Protein AF-A0A0L1KG08-F1 (afdb_monomer)

Sequence (158 aa):
MRKAIKKELEAERLFGEDLFEVWINEDAPPADTSQDSLDVCLESVDKADIVLVLANGNAGWAPDTADIGICHAELLRAHSSAPGKVRLISLGKVKGDPSDLAQISRDRRFDEFLSTQNFFRGGSVRNVKQAKERVREALVDAVKSLAHLGVREARKGK

Organism: NCBI:txid1306953

Solvent-accessible surface area (backbone atoms only — not comparable to full-atom values): 9234 Å² total; per-residue (Å²): 109,67,70,59,51,39,56,56,51,47,65,39,63,57,97,84,39,78,69,43,87,70,88,56,79,91,72,57,72,91,55,96,42,75,64,54,47,50,51,52,52,46,51,50,45,69,72,46,81,62,45,80,42,84,42,32,48,69,13,55,69,56,60,97,90,49,83,52,11,50,54,38,52,42,50,50,53,36,42,75,75,43,52,84,34,51,31,40,38,47,55,48,78,62,84,74,86,69,90,45,68,67,58,54,54,19,19,50,54,31,41,53,54,62,68,76,50,92,58,56,46,76,68,89,33,88,48,72,70,47,45,52,51,46,50,52,53,43,48,54,49,43,54,55,51,52,54,53,49,50,53,57,54,54,74,68,67,124

pLDDT: mean 87.9, std 9.82, range [53.44, 97.19]

Mean predicted aligned error: 5.34 Å

Structure (mmCIF, N/CA/C/O backbone):
data_AF-A0A0L1KG08-F1
#
_entry.id   AF-A0A0L1KG08-F1
#
loop_
_atom_site.group_PDB
_atom_site.id
_atom_site.type_symbol
_atom_site.label_atom_id
_atom_site.label_alt_id
_atom_site.label_comp_id
_atom_site.label_asym_id
_atom_site.label_entity_id
_atom_site.label_seq_id
_atom_site.pdbx_PDB_ins_code
_atom_site.Cartn_x
_atom_site.Cartn_y
_atom_site.Cartn_z
_atom_site.occupancy
_atom_site.B_iso_or_equiv
_atom_site.auth_seq_id
_atom_site.auth_comp_id
_atom_site.auth_asym_id
_atom_site.auth_atom_id
_atom_site.pdbx_PDB_model_num
ATOM 1 N N . MET A 1 1 ? 11.092 9.431 -0.075 1.00 87.69 1 MET A N 1
ATOM 2 C CA . MET A 1 1 ? 9.679 9.724 0.274 1.00 87.69 1 MET A CA 1
ATOM 3 C C . MET A 1 1 ? 9.101 8.688 1.236 1.00 87.69 1 MET A C 1
ATOM 5 O O . MET A 1 1 ? 8.691 9.101 2.312 1.00 87.69 1 MET A O 1
ATOM 9 N N . ARG A 1 2 ? 9.118 7.384 0.907 1.00 91.50 2 ARG A N 1
ATOM 10 C CA . ARG A 1 2 ? 8.590 6.298 1.764 1.00 91.50 2 ARG A CA 1
ATOM 11 C C . ARG A 1 2 ? 9.094 6.340 3.212 1.00 91.50 2 ARG A C 1
ATOM 13 O O . ARG A 1 2 ? 8.275 6.426 4.110 1.00 91.50 2 ARG A O 1
ATOM 20 N N . LYS A 1 3 ? 10.410 6.462 3.434 1.00 94.19 3 LYS A N 1
ATOM 21 C CA . LYS A 1 3 ? 11.002 6.625 4.784 1.00 94.19 3 LYS A CA 1
ATOM 22 C C . LYS A 1 3 ? 10.421 7.792 5.597 1.00 94.19 3 LYS A C 1
ATOM 24 O O . LYS A 1 3 ? 10.234 7.677 6.799 1.00 94.19 3 LYS A O 1
ATOM 29 N N . ALA A 1 4 ? 10.119 8.916 4.942 1.00 93.62 4 ALA A N 1
ATOM 30 C CA . ALA A 1 4 ? 9.524 10.070 5.617 1.00 93.62 4 ALA A CA 1
ATOM 31 C C . ALA A 1 4 ? 8.052 9.824 5.975 1.00 93.62 4 ALA A C 1
ATOM 33 O O . ALA A 1 4 ? 7.620 10.236 7.040 1.00 93.62 4 ALA A O 1
ATOM 34 N N . ILE A 1 5 ? 7.305 9.147 5.097 1.00 94.62 5 ILE A N 1
ATOM 35 C CA . ILE A 1 5 ? 5.930 8.719 5.375 1.00 94.62 5 ILE A CA 1
ATOM 36 C C . ILE A 1 5 ? 5.921 7.730 6.542 1.00 94.62 5 ILE A C 1
ATOM 38 O O . ILE A 1 5 ? 5.209 7.972 7.504 1.00 94.62 5 ILE A O 1
ATOM 42 N N . LYS A 1 6 ? 6.753 6.682 6.490 1.00 95.88 6 LYS A N 1
ATOM 43 C CA . LYS A 1 6 ? 6.924 5.699 7.569 1.00 95.88 6 LYS A CA 1
ATOM 44 C C . LYS A 1 6 ? 7.129 6.390 8.918 1.00 95.88 6 LYS A C 1
ATOM 46 O O . LYS A 1 6 ? 6.304 6.227 9.804 1.00 95.88 6 LYS A O 1
ATOM 51 N N . LYS A 1 7 ? 8.141 7.259 9.016 1.00 95.75 7 LYS A N 1
ATOM 52 C CA . LYS A 1 7 ? 8.438 8.005 10.247 1.00 95.75 7 LYS A CA 1
ATOM 53 C C . LYS A 1 7 ? 7.254 8.838 10.750 1.00 95.75 7 LYS A C 1
ATOM 55 O O . LYS A 1 7 ? 7.068 8.955 11.953 1.00 95.75 7 LYS A O 1
ATOM 60 N N . GLU A 1 8 ? 6.502 9.470 9.850 1.00 95.25 8 GLU A N 1
ATOM 61 C CA . GLU A 1 8 ? 5.323 10.260 10.229 1.00 95.25 8 GLU A CA 1
ATOM 62 C C . GLU A 1 8 ? 4.199 9.371 10.771 1.00 95.25 8 GLU A C 1
ATOM 64 O O . GLU A 1 8 ? 3.601 9.722 11.778 1.00 95.25 8 GLU A O 1
ATOM 69 N N . LEU A 1 9 ? 3.938 8.226 10.139 1.00 96.06 9 LEU A N 1
ATOM 70 C CA . LEU A 1 9 ? 2.890 7.298 10.566 1.00 96.06 9 LEU A CA 1
ATOM 71 C C . LEU A 1 9 ? 3.241 6.591 11.882 1.00 96.06 9 LEU A C 1
ATOM 73 O O . LEU A 1 9 ? 2.400 6.508 12.768 1.00 96.06 9 LEU A O 1
ATOM 77 N N . GLU A 1 10 ? 4.487 6.147 12.045 1.00 96.88 10 GLU A N 1
ATOM 78 C CA . GLU A 1 10 ? 4.973 5.512 13.281 1.00 96.88 10 GLU A CA 1
ATOM 79 C C . GLU A 1 10 ? 5.064 6.491 14.460 1.00 96.88 10 GLU A C 1
ATOM 81 O O . GLU A 1 10 ? 5.203 6.062 15.602 1.00 96.88 10 GLU A O 1
ATOM 86 N N . ALA A 1 11 ? 4.994 7.804 14.216 1.00 96.88 11 ALA A N 1
ATOM 87 C CA . ALA A 1 11 ? 4.936 8.818 15.268 1.00 96.88 11 ALA A CA 1
ATOM 88 C C . ALA A 1 11 ? 3.511 9.065 15.790 1.00 96.88 11 ALA A C 1
ATOM 90 O O . ALA A 1 11 ? 3.352 9.725 16.818 1.00 96.88 11 ALA A O 1
ATOM 91 N N . GLU A 1 12 ? 2.479 8.559 15.109 1.00 96.19 12 GLU A N 1
ATOM 92 C CA . GLU A 1 12 ? 1.096 8.714 15.555 1.00 96.19 12 GLU A CA 1
ATOM 93 C C . GLU A 1 12 ? 0.850 7.910 16.839 1.00 96.19 12 GLU A C 1
ATOM 95 O O . GLU A 1 12 ? 1.335 6.785 17.014 1.00 96.19 12 GLU A O 1
ATOM 100 N N . ARG A 1 13 ? 0.100 8.512 17.764 1.00 95.69 13 ARG A N 1
ATOM 101 C CA . ARG A 1 13 ? -0.213 7.937 19.076 1.00 95.69 13 ARG A CA 1
ATOM 102 C C . ARG A 1 13 ? -1.695 8.065 19.375 1.00 95.69 13 ARG A C 1
ATOM 104 O O . ARG A 1 13 ? -2.292 9.110 19.117 1.00 95.69 13 ARG A O 1
ATOM 111 N N . LEU A 1 14 ? -2.270 7.042 19.998 1.00 93.44 14 LEU A N 1
ATOM 112 C CA . LEU A 1 14 ? -3.625 7.084 20.541 1.00 93.44 14 LEU A CA 1
ATOM 113 C C . LEU A 1 14 ? -3.562 6.850 22.051 1.00 93.44 14 LEU A C 1
ATOM 115 O O . LEU A 1 14 ? -3.197 5.775 22.502 1.00 93.44 14 LEU A O 1
ATOM 119 N N . PHE A 1 15 ? -3.890 7.880 22.836 1.00 96.00 15 PHE A N 1
ATOM 120 C CA . PHE A 1 15 ? -3.811 7.849 24.307 1.00 96.00 15 PHE A CA 1
ATOM 121 C C . PHE A 1 15 ? -2.432 7.454 24.874 1.00 96.00 15 PHE A C 1
ATOM 123 O O . PHE A 1 15 ? -2.348 6.909 25.967 1.00 96.00 15 PHE A O 1
ATOM 130 N N . GLY A 1 16 ? -1.354 7.777 24.152 1.00 94.62 16 GLY A N 1
ATOM 131 C CA . GLY A 1 16 ? 0.021 7.451 24.545 1.00 94.62 16 GLY A CA 1
ATOM 132 C C . GLY A 1 16 ? 0.556 6.148 23.950 1.00 94.62 16 GLY A C 1
ATOM 133 O O . GLY A 1 16 ? 1.761 5.936 24.009 1.00 94.62 16 GLY A O 1
ATOM 134 N N . GLU A 1 17 ? -0.298 5.345 23.313 1.00 95.62 17 GLU A N 1
ATOM 135 C CA . GLU A 1 17 ? 0.087 4.084 22.676 1.00 95.62 17 GLU A CA 1
ATOM 136 C C . GLU A 1 17 ? 0.432 4.274 21.196 1.00 95.62 17 GLU A C 1
ATOM 138 O O . GLU A 1 17 ? -0.201 5.070 20.491 1.00 95.62 17 GLU A O 1
ATOM 143 N N . ASP A 1 18 ? 1.427 3.527 20.725 1.00 96.06 18 ASP A N 1
ATOM 144 C CA . ASP A 1 18 ? 1.843 3.453 19.325 1.00 96.06 18 ASP A CA 1
ATOM 145 C C . ASP A 1 18 ? 0.702 2.876 18.480 1.00 96.06 18 ASP A C 1
ATOM 147 O O . ASP A 1 18 ? 0.227 1.769 18.728 1.00 96.06 18 ASP A O 1
ATOM 151 N N . LEU A 1 19 ? 0.234 3.634 17.482 1.00 95.31 19 LEU A N 1
ATOM 152 C CA . LEU A 1 19 ? -0.921 3.208 16.686 1.00 95.31 19 LEU A CA 1
ATOM 153 C C . LEU A 1 19 ? -0.531 2.326 15.492 1.00 95.31 19 LEU A C 1
ATOM 155 O O . LEU A 1 19 ? -1.328 1.498 15.056 1.00 95.31 19 LEU A O 1
ATOM 159 N N . PHE A 1 20 ? 0.671 2.522 14.946 1.00 96.88 20 PHE A N 1
ATOM 160 C CA . PHE A 1 20 ? 1.121 1.851 13.731 1.00 96.88 20 PHE A CA 1
ATOM 161 C C . PHE A 1 20 ? 2.577 1.407 13.839 1.00 96.88 20 PHE A C 1
ATOM 163 O O . PHE A 1 20 ? 3.450 2.197 14.194 1.00 96.88 20 PHE A O 1
ATOM 170 N N . GLU A 1 21 ? 2.829 0.176 13.409 1.00 96.38 21 GLU A N 1
ATOM 171 C CA . GLU A 1 21 ? 4.132 -0.299 12.951 1.00 96.38 21 GLU A CA 1
ATOM 172 C C . GLU A 1 21 ? 4.109 -0.289 11.418 1.00 96.38 21 GLU A C 1
ATOM 174 O O . GLU A 1 21 ? 3.161 -0.794 10.810 1.00 96.38 21 GLU A O 1
ATOM 179 N N . VAL A 1 22 ? 5.102 0.322 10.765 1.00 96.62 22 VAL A N 1
ATOM 180 C CA . VAL A 1 22 ? 5.068 0.494 9.306 1.00 96.62 22 VAL A CA 1
ATOM 181 C C . VAL A 1 22 ? 6.260 -0.180 8.664 1.00 96.62 22 VAL A C 1
ATOM 183 O O . VAL A 1 22 ? 7.394 0.248 8.833 1.00 96.62 22 VAL A O 1
ATOM 186 N N . TRP A 1 23 ? 6.013 -1.179 7.828 1.00 95.81 23 TRP A N 1
ATOM 187 C CA . TRP A 1 23 ? 7.064 -1.830 7.054 1.00 95.81 23 TRP A CA 1
ATOM 188 C C . TRP A 1 23 ? 7.225 -1.211 5.657 1.00 95.81 23 TRP A C 1
ATOM 190 O O . TRP A 1 23 ? 6.243 -0.854 4.999 1.00 95.81 23 TRP A O 1
ATOM 200 N N . ILE A 1 24 ? 8.471 -1.092 5.191 1.00 93.81 24 ILE A N 1
ATOM 201 C CA . ILE A 1 24 ? 8.819 -0.780 3.798 1.00 93.81 24 ILE A CA 1
ATOM 202 C C . ILE A 1 24 ? 9.959 -1.695 3.347 1.00 93.81 24 ILE A C 1
ATOM 204 O O . ILE A 1 24 ? 10.829 -2.037 4.144 1.00 93.81 24 ILE A O 1
ATOM 208 N N . ASN A 1 25 ? 10.010 -2.018 2.054 1.00 87.62 25 ASN A N 1
ATOM 209 C CA . ASN A 1 25 ? 11.057 -2.892 1.517 1.00 87.62 25 ASN A CA 1
ATOM 210 C C . ASN A 1 25 ? 12.483 -2.354 1.749 1.00 87.62 25 ASN A C 1
ATOM 212 O O . ASN A 1 25 ? 13.422 -3.124 1.886 1.00 87.62 25 ASN A O 1
ATOM 216 N N . GLU A 1 26 ? 12.676 -1.033 1.840 1.00 86.19 26 GLU A N 1
ATOM 217 C CA . GLU A 1 26 ? 13.998 -0.456 2.134 1.00 86.19 26 GLU A CA 1
ATOM 218 C C . GLU A 1 26 ? 14.536 -0.739 3.545 1.00 86.19 26 GLU A C 1
ATOM 220 O O . GLU A 1 26 ? 15.686 -0.380 3.813 1.00 86.19 26 GLU A O 1
ATOM 225 N N . ASP A 1 27 ? 13.721 -1.311 4.434 1.00 81.50 27 ASP A N 1
ATOM 226 C CA . ASP A 1 27 ? 14.135 -1.738 5.772 1.00 81.50 27 ASP A CA 1
ATOM 227 C C . ASP A 1 27 ? 14.503 -3.232 5.817 1.00 81.50 27 ASP A C 1
ATOM 229 O O . ASP A 1 27 ? 15.017 -3.700 6.834 1.00 81.50 27 ASP A O 1
ATOM 233 N N . ALA A 1 28 ? 14.249 -3.986 4.740 1.00 79.56 28 ALA A N 1
ATOM 234 C CA . ALA A 1 28 ? 14.614 -5.392 4.674 1.00 79.56 28 ALA A CA 1
ATOM 235 C C . ALA A 1 28 ? 16.147 -5.551 4.742 1.00 79.56 28 ALA A C 1
ATOM 237 O O . ALA A 1 28 ? 16.878 -4.751 4.141 1.00 79.56 28 ALA A O 1
ATOM 238 N N . PRO A 1 29 ? 16.658 -6.565 5.469 1.00 74.94 29 PRO A N 1
ATOM 239 C CA . PRO A 1 29 ? 18.078 -6.885 5.433 1.00 74.94 29 PRO A CA 1
ATOM 240 C C . PRO A 1 29 ? 18.519 -7.181 3.990 1.00 74.94 29 PRO A C 1
ATOM 242 O O . PRO A 1 29 ? 17.687 -7.570 3.166 1.00 74.94 29 PRO A O 1
ATOM 245 N N . PRO A 1 30 ? 19.815 -7.008 3.664 1.00 70.31 30 PRO A N 1
ATOM 246 C CA . PRO A 1 30 ? 20.339 -7.415 2.368 1.00 70.31 30 PRO A CA 1
ATOM 247 C C . PRO A 1 30 ? 19.967 -8.875 2.120 1.00 70.31 30 PRO A C 1
ATOM 249 O O . PRO A 1 30 ? 20.322 -9.747 2.909 1.00 70.31 30 PRO A O 1
ATOM 252 N N . ALA A 1 31 ? 19.206 -9.113 1.063 1.00 67.88 31 ALA A N 1
ATOM 253 C CA . ALA A 1 31 ? 18.813 -10.450 0.681 1.00 67.88 31 ALA A CA 1
ATOM 254 C C . ALA A 1 31 ? 19.984 -11.138 -0.028 1.00 67.88 31 ALA A C 1
ATOM 256 O O . ALA A 1 31 ? 20.620 -10.531 -0.896 1.00 67.88 31 ALA A O 1
ATOM 257 N N . ASP A 1 32 ? 20.249 -12.397 0.321 1.00 68.81 32 ASP A N 1
ATOM 258 C CA . ASP A 1 32 ? 21.286 -13.202 -0.333 1.00 68.81 32 ASP A CA 1
ATOM 259 C C . ASP A 1 32 ? 20.946 -13.435 -1.813 1.00 68.81 32 ASP A C 1
ATOM 261 O O . ASP A 1 32 ? 21.836 -13.510 -2.665 1.00 68.81 32 ASP A O 1
ATOM 265 N N . THR A 1 33 ? 19.650 -13.477 -2.142 1.00 70.50 33 THR A N 1
ATOM 266 C CA . THR A 1 33 ? 19.156 -13.522 -3.515 1.00 70.50 33 THR A CA 1
ATOM 267 C C . THR A 1 33 ? 17.956 -12.607 -3.755 1.00 70.50 33 THR A C 1
ATOM 269 O O . THR A 1 33 ? 17.267 -12.117 -2.860 1.00 70.50 33 THR A O 1
ATOM 272 N N . SER A 1 34 ? 17.666 -12.394 -5.034 1.00 68.56 34 SER A N 1
ATOM 273 C CA . SER A 1 34 ? 16.504 -11.620 -5.461 1.00 68.56 34 SER A CA 1
ATOM 274 C C . SER A 1 34 ? 15.160 -12.327 -5.221 1.00 68.56 34 SER A C 1
ATOM 276 O O . SER A 1 34 ? 14.130 -11.665 -5.095 1.00 68.56 34 SER A O 1
ATOM 278 N N . GLN A 1 35 ? 15.176 -13.659 -5.106 1.00 70.62 35 GLN A N 1
ATOM 279 C CA . GLN A 1 35 ? 14.006 -14.454 -4.746 1.00 70.62 35 GLN A CA 1
ATOM 280 C C . GLN A 1 35 ? 13.652 -14.249 -3.270 1.00 70.62 35 GLN A C 1
ATOM 282 O O . GLN A 1 35 ? 12.495 -13.979 -2.960 1.00 70.62 35 GLN A O 1
ATOM 287 N N . ASP A 1 36 ? 14.659 -14.206 -2.396 1.00 79.56 36 ASP A N 1
ATOM 288 C CA . ASP A 1 36 ? 14.452 -13.921 -0.972 1.00 79.56 36 ASP A CA 1
ATOM 289 C C . ASP A 1 36 ? 13.846 -12.521 -0.763 1.00 79.56 36 ASP A C 1
ATOM 291 O O . ASP A 1 36 ? 12.997 -12.325 0.103 1.00 79.56 36 ASP A O 1
ATOM 295 N N . SER A 1 37 ? 14.215 -11.542 -1.603 1.00 81.88 37 SER A N 1
ATOM 296 C CA . SER A 1 37 ? 13.611 -10.198 -1.564 1.00 81.88 37 SER A CA 1
ATOM 297 C C . SER A 1 37 ? 12.116 -10.217 -1.901 1.00 81.88 37 SER A C 1
ATOM 299 O O . SER A 1 37 ? 11.328 -9.516 -1.267 1.00 81.88 37 SER A O 1
ATOM 301 N N . LEU A 1 38 ? 11.715 -11.011 -2.901 1.00 85.56 38 LEU A N 1
ATOM 302 C CA . LEU A 1 38 ? 10.310 -11.164 -3.278 1.00 85.56 38 LEU A CA 1
ATOM 303 C C . LEU A 1 38 ? 9.516 -11.855 -2.169 1.00 85.56 38 LEU A C 1
ATOM 305 O O . LEU A 1 38 ? 8.440 -11.380 -1.807 1.00 85.56 38 LEU A O 1
ATOM 309 N N . ASP A 1 39 ? 10.054 -12.936 -1.612 1.00 88.50 39 ASP A N 1
ATOM 310 C CA . ASP A 1 39 ? 9.384 -13.704 -0.565 1.00 88.50 39 ASP A CA 1
ATOM 311 C C . ASP A 1 39 ? 9.168 -12.855 0.698 1.00 88.50 39 ASP A C 1
ATOM 313 O O . ASP A 1 39 ? 8.057 -12.819 1.230 1.00 88.50 39 ASP A O 1
ATOM 317 N N . VAL A 1 40 ? 10.169 -12.068 1.111 1.00 90.69 40 VAL A N 1
ATOM 318 C CA . VAL A 1 40 ? 10.055 -11.126 2.242 1.00 90.69 40 VAL A CA 1
ATOM 319 C C . VAL A 1 40 ? 8.990 -10.051 1.993 1.00 90.69 40 VAL A C 1
ATOM 321 O O . VAL A 1 40 ? 8.207 -9.727 2.893 1.00 90.69 40 VAL A O 1
ATOM 324 N N . CYS A 1 41 ? 8.923 -9.504 0.777 1.00 91.38 41 CYS A N 1
ATOM 325 C CA . CYS A 1 41 ? 7.879 -8.556 0.385 1.00 91.38 41 CYS A CA 1
ATOM 326 C C . CYS A 1 41 ? 6.476 -9.171 0.491 1.00 91.38 41 CYS A C 1
ATOM 328 O O . CYS A 1 41 ? 5.568 -8.565 1.066 1.00 91.38 41 CYS A O 1
ATOM 330 N N . LEU A 1 42 ? 6.290 -10.384 -0.034 1.00 93.38 42 LEU A N 1
ATOM 331 C CA . LEU A 1 42 ? 4.993 -11.062 -0.021 1.00 93.38 42 LEU A CA 1
ATOM 332 C C . LEU A 1 42 ? 4.575 -11.487 1.392 1.00 93.38 42 LEU A C 1
ATOM 334 O O . LEU A 1 42 ? 3.410 -11.325 1.753 1.00 93.38 42 LEU A O 1
ATOM 338 N N . GLU A 1 43 ? 5.513 -11.949 2.219 1.00 93.94 43 GLU A N 1
ATOM 339 C CA . GLU A 1 43 ? 5.253 -12.259 3.626 1.00 93.94 43 GLU A CA 1
ATOM 340 C C . GLU A 1 43 ? 4.842 -11.001 4.409 1.00 93.94 43 GLU A C 1
ATOM 342 O O . GLU A 1 43 ? 3.892 -11.029 5.196 1.00 93.94 43 GLU A O 1
ATOM 347 N N . SER A 1 44 ? 5.507 -9.871 4.156 1.00 94.75 44 SER A N 1
ATOM 348 C CA . SER A 1 44 ? 5.144 -8.577 4.748 1.00 94.75 44 SER A CA 1
ATOM 349 C C . SER A 1 44 ? 3.731 -8.145 4.350 1.00 94.75 44 SER A C 1
ATOM 351 O O . SER A 1 44 ? 2.961 -7.676 5.189 1.00 94.75 44 SER A O 1
ATOM 353 N N . VAL A 1 45 ? 3.349 -8.357 3.086 1.00 96.19 45 VAL A N 1
ATOM 354 C CA . VAL A 1 45 ? 1.983 -8.102 2.605 1.00 96.19 45 VAL A CA 1
ATOM 355 C C . VAL A 1 45 ? 0.961 -8.990 3.310 1.00 96.19 45 VAL A C 1
ATOM 357 O O . VAL A 1 45 ? -0.126 -8.510 3.643 1.00 96.19 45 VAL A O 1
ATOM 360 N N . ASP A 1 46 ? 1.276 -10.262 3.540 1.00 95.69 46 ASP A N 1
ATOM 361 C CA . ASP A 1 46 ? 0.373 -11.193 4.217 1.00 95.69 46 ASP A CA 1
ATOM 362 C C . ASP A 1 46 ? 0.151 -10.794 5.682 1.00 95.69 46 ASP A C 1
ATOM 364 O O . ASP A 1 46 ? -0.996 -10.780 6.135 1.00 95.69 46 ASP A O 1
ATOM 368 N N . LYS A 1 47 ? 1.217 -10.383 6.383 1.00 95.88 47 LYS A N 1
ATOM 369 C CA . LYS A 1 47 ? 1.168 -9.926 7.783 1.00 95.88 47 LYS A CA 1
ATOM 370 C C . LYS A 1 47 ? 0.494 -8.565 7.969 1.00 95.88 47 LYS A C 1
ATOM 372 O O . LYS A 1 47 ? -0.062 -8.317 9.030 1.00 95.88 47 LYS A O 1
ATOM 377 N N . ALA A 1 48 ? 0.545 -7.682 6.973 1.00 97.19 48 ALA A N 1
ATOM 378 C CA . ALA A 1 48 ? 0.036 -6.321 7.111 1.00 97.19 48 ALA A CA 1
ATOM 379 C C . ALA A 1 48 ? -1.496 -6.264 7.268 1.00 97.19 48 ALA A C 1
ATOM 381 O O . ALA A 1 48 ? -2.233 -6.814 6.440 1.00 97.19 48 ALA A O 1
ATOM 382 N N . ASP A 1 49 ? -1.967 -5.497 8.256 1.00 96.69 49 ASP A N 1
ATOM 383 C CA . ASP A 1 49 ? -3.392 -5.199 8.478 1.00 96.69 49 ASP A CA 1
ATOM 384 C C . ASP A 1 49 ? -3.948 -4.153 7.507 1.00 96.69 49 ASP A C 1
ATOM 386 O O . ASP A 1 49 ? -5.143 -4.135 7.210 1.00 96.69 49 ASP A O 1
ATOM 390 N N . ILE A 1 50 ? -3.084 -3.262 7.014 1.00 96.88 50 ILE A N 1
ATOM 391 C CA . ILE A 1 50 ? -3.390 -2.215 6.037 1.00 96.88 50 ILE A CA 1
ATOM 392 C C . ILE A 1 50 ? -2.246 -2.172 5.026 1.00 96.88 50 ILE A C 1
ATOM 394 O O . ILE A 1 50 ? -1.080 -2.097 5.400 1.00 96.88 50 ILE A O 1
ATOM 398 N N . VAL A 1 51 ? -2.578 -2.169 3.734 1.00 96.56 51 VAL A N 1
ATOM 399 C CA . VAL A 1 51 ? -1.602 -2.068 2.641 1.00 96.56 51 VAL A CA 1
ATOM 400 C C . VAL A 1 51 ? -1.811 -0.750 1.905 1.00 96.56 51 VAL A C 1
ATOM 402 O O . VAL A 1 51 ? -2.819 -0.555 1.221 1.00 96.56 51 VAL A O 1
ATOM 405 N N . LEU A 1 52 ? -0.848 0.163 2.043 1.00 95.44 52 LEU A N 1
ATOM 406 C CA . LEU A 1 52 ? -0.834 1.462 1.371 1.00 95.44 52 LEU A CA 1
ATOM 407 C C . LEU A 1 52 ? 0.031 1.395 0.110 1.00 95.44 52 LEU A C 1
ATOM 409 O O . LEU A 1 52 ? 1.233 1.148 0.177 1.00 95.44 52 LEU A O 1
ATOM 413 N N . VAL A 1 53 ? -0.570 1.662 -1.046 1.00 93.69 53 VAL A N 1
ATOM 414 C CA . VAL A 1 53 ? 0.057 1.458 -2.356 1.00 93.69 53 VAL A CA 1
ATOM 415 C C . VAL A 1 53 ? 0.304 2.806 -3.011 1.00 93.69 53 VAL A C 1
ATOM 417 O O . VAL A 1 53 ? -0.634 3.529 -3.339 1.00 93.69 53 VAL A O 1
ATOM 420 N N . LEU A 1 54 ? 1.571 3.146 -3.233 1.00 92.25 54 LEU A N 1
ATOM 421 C CA . LEU A 1 54 ? 1.976 4.378 -3.909 1.00 92.25 54 LEU A CA 1
ATOM 422 C C . LEU A 1 54 ? 2.223 4.096 -5.394 1.00 92.25 54 LEU A C 1
ATOM 424 O O . LEU A 1 54 ? 3.331 3.744 -5.788 1.00 92.25 54 LEU A O 1
ATOM 428 N N . ALA A 1 55 ? 1.184 4.229 -6.215 1.00 90.56 55 ALA A N 1
ATOM 429 C CA . ALA A 1 55 ? 1.210 3.776 -7.601 1.00 90.56 55 ALA A CA 1
ATOM 430 C C . ALA A 1 55 ? 1.605 4.896 -8.572 1.00 90.56 55 ALA A C 1
ATOM 432 O O . ALA A 1 55 ? 0.909 5.908 -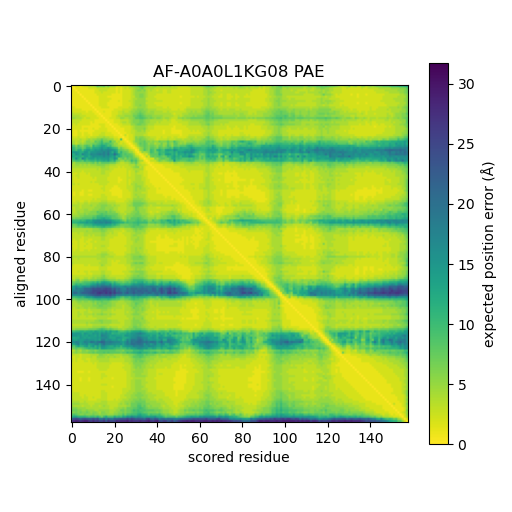8.678 1.00 90.56 55 ALA A O 1
ATOM 433 N N . ASN A 1 56 ? 2.683 4.687 -9.328 1.00 89.00 56 ASN A N 1
ATOM 434 C CA . ASN A 1 56 ? 3.139 5.588 -10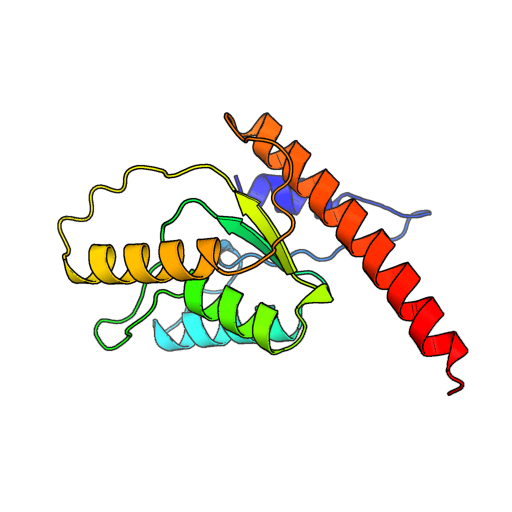.395 1.00 89.00 56 ASN A CA 1
ATOM 435 C C . ASN A 1 56 ? 3.168 4.934 -11.794 1.00 89.00 56 ASN A C 1
ATOM 437 O O . ASN A 1 56 ? 3.691 5.536 -12.732 1.00 89.00 56 ASN A O 1
ATOM 441 N N . GLY A 1 57 ? 2.635 3.713 -11.919 1.00 88.12 57 GLY A N 1
ATOM 442 C CA . GLY A 1 57 ? 2.629 2.910 -13.148 1.00 88.12 57 GLY A CA 1
ATOM 443 C C . GLY A 1 57 ? 3.848 1.999 -13.337 1.00 88.12 57 GLY A C 1
ATOM 444 O O . GLY A 1 57 ? 3.825 1.139 -14.209 1.00 88.12 57 GLY A O 1
ATOM 445 N N . ASN A 1 58 ? 4.889 2.122 -12.508 1.00 90.38 58 ASN A N 1
ATOM 446 C CA . ASN A 1 58 ? 6.026 1.202 -12.533 1.00 90.38 58 ASN A CA 1
ATOM 447 C C . ASN A 1 58 ? 5.694 -0.076 -11.745 1.00 90.38 58 ASN A C 1
ATOM 449 O O . ASN A 1 58 ? 5.310 0.002 -10.577 1.00 90.38 58 ASN A O 1
ATOM 453 N N . ALA A 1 59 ? 5.849 -1.244 -12.370 1.00 90.69 59 ALA A N 1
ATOM 454 C CA . ALA A 1 59 ? 5.524 -2.544 -11.777 1.00 90.69 59 ALA A CA 1
ATOM 455 C C . ALA A 1 59 ? 6.527 -3.007 -10.704 1.00 90.69 59 ALA A C 1
ATOM 457 O O . ALA A 1 59 ? 6.300 -4.027 -10.053 1.00 90.69 59 ALA A O 1
ATOM 458 N N . GLY A 1 60 ? 7.620 -2.274 -10.509 1.00 89.31 60 GLY A N 1
ATOM 459 C CA . GLY A 1 60 ? 8.764 -2.681 -9.710 1.00 89.31 60 GLY A CA 1
ATOM 460 C C . GLY A 1 60 ? 9.722 -3.581 -10.491 1.00 89.31 60 GLY A C 1
ATOM 461 O O . GLY A 1 60 ? 9.470 -3.960 -11.639 1.00 89.31 60 GLY A O 1
ATOM 462 N N . TRP A 1 61 ? 10.840 -3.909 -9.844 1.00 87.44 61 TRP A N 1
ATOM 463 C CA . TRP A 1 61 ? 11.815 -4.872 -10.354 1.00 87.44 61 TRP A CA 1
ATOM 464 C C . TRP A 1 61 ? 11.203 -6.284 -10.435 1.00 87.44 61 TRP A C 1
ATOM 466 O O . TRP A 1 61 ? 10.281 -6.610 -9.683 1.00 87.44 61 TRP A O 1
ATOM 476 N N . ALA A 1 62 ? 11.712 -7.108 -11.349 1.00 86.00 62 ALA A N 1
ATOM 477 C CA . ALA A 1 62 ? 11.341 -8.511 -11.510 1.00 86.00 62 ALA A CA 1
ATOM 478 C C . ALA A 1 62 ? 12.584 -9.328 -11.904 1.00 86.00 62 ALA A C 1
ATOM 480 O O . ALA A 1 62 ? 13.417 -8.791 -12.642 1.00 86.00 62 ALA A O 1
ATOM 481 N N . PRO A 1 63 ? 12.705 -10.603 -11.492 1.00 81.06 63 PRO A N 1
ATOM 482 C CA . PRO A 1 63 ? 13.694 -11.498 -12.085 1.00 81.06 63 PRO A CA 1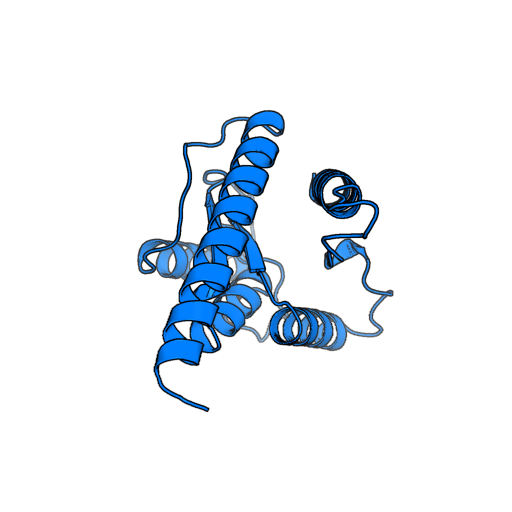
ATOM 483 C C . PRO A 1 63 ? 13.361 -11.743 -13.565 1.00 81.06 63 PRO A C 1
ATOM 485 O O . PRO A 1 63 ? 12.202 -11.636 -13.968 1.00 81.06 63 PRO A O 1
ATOM 488 N N . ASP A 1 64 ? 14.358 -12.111 -14.373 1.00 75.62 64 ASP A N 1
ATOM 489 C CA . ASP A 1 64 ? 14.203 -12.272 -15.832 1.00 75.62 64 ASP A CA 1
ATOM 490 C C . ASP A 1 64 ? 13.110 -13.278 -16.231 1.00 75.62 64 ASP A C 1
ATOM 492 O O . ASP A 1 64 ? 12.519 -13.175 -17.303 1.00 75.62 64 ASP A O 1
ATOM 496 N N . THR A 1 65 ? 12.817 -14.241 -15.357 1.00 77.19 65 THR A N 1
ATOM 497 C CA . THR A 1 65 ? 11.794 -15.274 -15.555 1.00 77.19 65 THR A CA 1
ATOM 498 C C . THR A 1 65 ? 10.385 -14.846 -15.137 1.00 77.19 65 THR A C 1
ATOM 500 O O . THR A 1 65 ? 9.442 -15.606 -15.350 1.00 77.19 65 THR A O 1
ATOM 503 N N . ALA A 1 66 ? 10.212 -13.666 -14.530 1.00 83.56 66 ALA A N 1
ATOM 504 C CA . ALA A 1 66 ? 8.926 -13.222 -14.005 1.00 83.56 66 ALA A CA 1
ATOM 505 C C . ALA A 1 66 ? 8.151 -12.320 -14.975 1.00 83.56 66 ALA A C 1
ATOM 507 O O . ALA A 1 66 ? 8.631 -11.294 -15.470 1.00 83.56 66 ALA A O 1
ATOM 508 N N . ASP A 1 67 ? 6.872 -12.657 -15.144 1.00 87.81 67 ASP A N 1
ATOM 509 C CA . ASP A 1 67 ? 5.933 -11.921 -15.991 1.00 87.81 67 ASP A CA 1
ATOM 510 C C . ASP A 1 67 ? 5.430 -10.614 -15.366 1.00 87.81 67 ASP A C 1
ATOM 512 O O . ASP A 1 67 ? 4.914 -9.744 -16.073 1.00 87.81 67 ASP A O 1
ATOM 516 N N . ILE A 1 68 ? 5.554 -10.431 -14.055 1.00 92.06 68 ILE A N 1
ATOM 517 C CA . ILE A 1 68 ? 5.119 -9.218 -13.354 1.00 92.06 68 ILE A CA 1
ATOM 518 C C . ILE A 1 68 ? 6.211 -8.731 -12.408 1.00 92.06 68 ILE A C 1
ATOM 520 O O . ILE A 1 68 ? 7.016 -9.517 -11.919 1.00 92.06 68 ILE A O 1
ATOM 524 N N . GLY A 1 69 ? 6.242 -7.421 -12.168 1.00 91.56 69 GLY A N 1
ATOM 525 C CA . GLY A 1 69 ? 7.141 -6.839 -11.177 1.00 91.56 69 GLY A CA 1
ATOM 526 C C . GLY A 1 69 ? 6.635 -7.024 -9.751 1.00 91.56 69 GLY A C 1
ATOM 527 O O . GLY A 1 69 ? 5.450 -7.286 -9.521 1.00 91.56 69 GLY A O 1
ATOM 528 N N . ILE A 1 70 ? 7.545 -6.863 -8.795 1.00 91.62 70 ILE A N 1
ATOM 529 C CA . ILE A 1 70 ? 7.286 -7.073 -7.369 1.00 91.62 70 ILE A CA 1
ATOM 530 C C . ILE A 1 70 ? 6.113 -6.236 -6.847 1.00 91.62 70 ILE A C 1
ATOM 532 O O . ILE A 1 70 ? 5.250 -6.773 -6.164 1.00 91.62 70 ILE A O 1
ATOM 536 N N . CYS A 1 71 ? 5.980 -4.970 -7.255 1.00 93.44 71 CYS A N 1
ATOM 537 C CA . CYS A 1 71 ? 4.877 -4.117 -6.801 1.00 93.44 71 CYS A CA 1
ATOM 538 C C . CYS A 1 71 ? 3.520 -4.565 -7.359 1.00 93.44 71 CYS A C 1
ATOM 540 O O . CYS A 1 71 ? 2.490 -4.409 -6.700 1.00 93.44 71 CYS A O 1
ATOM 542 N N . HIS A 1 72 ? 3.503 -5.145 -8.563 1.00 94.62 72 HIS A N 1
ATOM 543 C CA . HIS A 1 72 ? 2.301 -5.781 -9.096 1.00 94.62 72 HIS A CA 1
ATOM 544 C C . HIS A 1 72 ? 1.972 -7.041 -8.282 1.00 94.62 72 HIS A C 1
ATOM 546 O O . HIS A 1 72 ? 0.833 -7.194 -7.846 1.00 94.62 72 HIS A O 1
ATOM 552 N N . ALA A 1 73 ? 2.957 -7.904 -8.017 1.00 95.00 73 ALA A N 1
ATOM 553 C CA . ALA A 1 73 ? 2.762 -9.123 -7.231 1.00 95.00 73 ALA A CA 1
ATOM 554 C C . ALA A 1 73 ? 2.245 -8.831 -5.809 1.00 95.00 73 ALA A C 1
ATOM 556 O O . ALA A 1 73 ? 1.261 -9.433 -5.381 1.00 95.00 73 ALA A O 1
ATOM 557 N N . GLU A 1 74 ? 2.841 -7.857 -5.115 1.00 95.56 74 GLU A N 1
ATOM 558 C CA . GLU A 1 74 ? 2.416 -7.381 -3.792 1.00 95.56 74 GLU A CA 1
ATOM 559 C C . GLU A 1 74 ? 0.960 -6.900 -3.808 1.00 95.56 74 GLU A C 1
ATOM 561 O O . GLU A 1 74 ? 0.148 -7.312 -2.975 1.00 95.56 74 GLU A O 1
ATOM 566 N N . LEU A 1 75 ? 0.599 -6.055 -4.782 1.00 94.94 75 LEU A N 1
ATOM 567 C CA . LEU A 1 75 ? -0.761 -5.535 -4.887 1.00 94.94 75 LEU A CA 1
ATOM 568 C C . LEU A 1 75 ? -1.771 -6.640 -5.194 1.00 94.94 75 LEU A C 1
ATOM 570 O O . LEU A 1 75 ? -2.845 -6.673 -4.591 1.00 94.94 75 LEU A O 1
ATOM 574 N N . LEU A 1 76 ? -1.431 -7.537 -6.121 1.00 95.00 76 LEU A N 1
ATOM 575 C CA . LEU A 1 76 ? -2.266 -8.676 -6.477 1.00 95.00 76 LEU A CA 1
ATOM 576 C C . LEU A 1 76 ? -2.500 -9.565 -5.252 1.00 95.00 76 LEU A C 1
ATOM 578 O O . LEU A 1 76 ? -3.646 -9.866 -4.933 1.00 95.00 76 LEU A O 1
ATOM 582 N N . ARG A 1 77 ? -1.443 -9.908 -4.506 1.00 96.12 77 ARG A N 1
ATOM 583 C CA . ARG A 1 77 ? -1.525 -10.715 -3.280 1.00 96.12 77 ARG A CA 1
ATOM 584 C C . ARG A 1 77 ? -2.402 -10.059 -2.215 1.00 96.12 77 ARG A C 1
ATOM 586 O O . ARG A 1 77 ? -3.303 -10.707 -1.674 1.00 96.12 77 ARG A O 1
ATOM 593 N N . ALA A 1 78 ? -2.178 -8.775 -1.938 1.00 95.56 78 ALA A N 1
ATOM 594 C CA . ALA A 1 78 ? -2.947 -8.025 -0.949 1.00 95.56 78 ALA A CA 1
ATOM 595 C C . ALA A 1 78 ? -4.431 -7.948 -1.330 1.00 95.56 78 ALA A C 1
ATOM 597 O O . ALA A 1 78 ? -5.311 -8.157 -0.494 1.00 95.56 78 ALA A O 1
ATOM 598 N N . HIS A 1 79 ? -4.709 -7.665 -2.604 1.00 93.69 79 HIS A N 1
ATOM 599 C CA . HIS A 1 79 ? -6.068 -7.510 -3.093 1.00 93.69 79 HIS A CA 1
ATOM 600 C C . HIS A 1 79 ? -6.809 -8.846 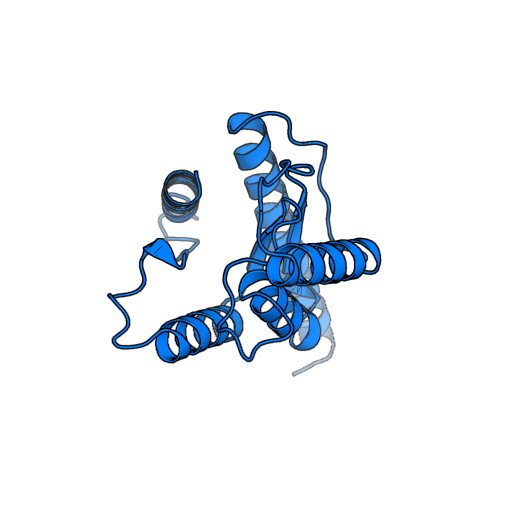-3.166 1.00 93.69 79 HIS A C 1
ATOM 602 O O . HIS A 1 79 ? -7.958 -8.913 -2.756 1.00 93.69 79 HIS A O 1
ATOM 608 N N . SER A 1 80 ? -6.167 -9.921 -3.627 1.00 94.19 80 SER A N 1
ATOM 609 C CA . SER A 1 80 ? -6.794 -11.245 -3.703 1.00 94.19 80 SER A CA 1
ATOM 610 C C . SER A 1 80 ? -7.077 -11.855 -2.330 1.00 94.19 80 SER A C 1
ATOM 612 O O . SER A 1 80 ? -8.061 -12.575 -2.186 1.00 94.19 80 SER A O 1
ATOM 614 N N . SER A 1 81 ? -6.239 -11.580 -1.325 1.00 94.94 81 SER A N 1
ATOM 615 C CA . SER A 1 81 ? -6.425 -12.109 0.034 1.00 94.94 81 SER A CA 1
ATOM 616 C C . SER A 1 81 ? -7.459 -11.319 0.838 1.00 94.94 81 SER A C 1
ATOM 618 O O . SER A 1 81 ? -8.352 -11.906 1.448 1.00 94.94 81 SER A O 1
ATOM 620 N N . ALA A 1 82 ? -7.357 -9.989 0.845 1.00 93.62 82 ALA A N 1
ATOM 621 C CA . ALA A 1 82 ? -8.217 -9.126 1.643 1.00 93.62 82 ALA A CA 1
ATOM 622 C C . ALA A 1 82 ? -8.383 -7.745 0.980 1.00 93.62 82 ALA A C 1
ATOM 624 O O . ALA A 1 82 ? -7.772 -6.772 1.423 1.00 93.62 82 ALA A O 1
ATOM 625 N N . PRO A 1 83 ? -9.267 -7.589 -0.026 1.00 91.50 83 PRO A N 1
ATOM 626 C CA . PRO A 1 83 ? -9.446 -6.319 -0.739 1.00 91.50 83 PRO A CA 1
ATOM 627 C C . PRO A 1 83 ? -9.661 -5.107 0.182 1.00 91.50 83 PRO A C 1
ATOM 629 O O . PRO A 1 83 ? -9.182 -4.010 -0.097 1.00 91.50 83 PRO A O 1
ATOM 632 N N . GLY A 1 84 ? -10.360 -5.315 1.305 1.00 91.50 84 GLY A N 1
ATOM 633 C CA . GLY A 1 84 ? -10.692 -4.276 2.280 1.00 91.50 84 GLY A CA 1
ATOM 634 C C . GLY A 1 84 ? -9.488 -3.635 2.977 1.00 91.50 84 GLY A C 1
ATOM 635 O O . GLY A 1 84 ? -9.627 -2.506 3.453 1.00 91.50 84 GLY A O 1
ATOM 636 N N . LYS A 1 85 ? -8.317 -4.295 2.996 1.00 93.62 85 LYS A N 1
ATOM 637 C CA . LYS A 1 85 ? -7.088 -3.759 3.605 1.00 93.62 85 LYS A CA 1
ATOM 638 C C . LYS A 1 85 ? -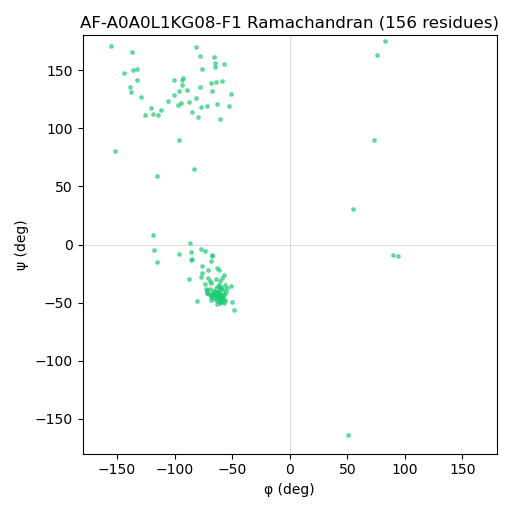6.270 -2.864 2.680 1.00 93.62 85 LYS A C 1
ATOM 640 O O . LYS A 1 85 ? -5.373 -2.161 3.133 1.00 93.62 85 LYS A O 1
ATOM 645 N N . VAL A 1 86 ? -6.570 -2.878 1.383 1.00 94.44 86 VAL A N 1
ATOM 646 C CA . VAL A 1 86 ? -5.776 -2.180 0.369 1.00 94.44 86 VAL A CA 1
ATOM 647 C C . VAL A 1 86 ? -6.274 -0.750 0.194 1.00 94.44 86 VAL A C 1
ATOM 649 O O . VAL A 1 86 ? -7.473 -0.505 0.034 1.00 94.44 86 VAL A O 1
ATOM 652 N N . ARG A 1 87 ? -5.352 0.213 0.176 1.00 93.75 87 ARG A N 1
ATOM 653 C CA . ARG A 1 87 ? -5.611 1.586 -0.265 1.00 93.75 87 ARG A CA 1
ATOM 654 C C . ARG A 1 87 ? -4.577 2.010 -1.280 1.00 93.75 87 ARG A C 1
ATOM 656 O O . ARG A 1 87 ? -3.380 1.948 -1.020 1.00 93.75 87 ARG A O 1
ATOM 663 N N . LEU A 1 88 ? -5.056 2.478 -2.425 1.00 92.12 88 LEU A N 1
ATOM 664 C CA . LEU A 1 88 ? -4.199 2.947 -3.493 1.00 92.12 88 LEU A CA 1
ATOM 665 C C . LEU A 1 88 ? -4.120 4.471 -3.498 1.00 92.12 88 LEU A C 1
ATOM 667 O O . LEU A 1 88 ? -5.085 5.186 -3.253 1.00 92.12 88 LEU A O 1
ATOM 671 N N . ILE A 1 89 ? -2.939 4.989 -3.778 1.00 91.62 89 ILE A N 1
ATOM 672 C CA . ILE A 1 89 ? -2.694 6.408 -3.954 1.00 91.62 89 ILE A CA 1
ATOM 673 C C . ILE A 1 89 ? -2.028 6.548 -5.314 1.00 91.62 89 ILE A C 1
ATOM 675 O O . ILE A 1 89 ? -0.895 6.108 -5.510 1.00 91.62 89 ILE A O 1
ATOM 679 N N . SER A 1 90 ? -2.741 7.147 -6.268 1.00 89.25 90 SER A N 1
ATOM 680 C CA . SER A 1 90 ? -2.170 7.417 -7.585 1.00 89.25 90 SER A CA 1
ATOM 681 C C . SER A 1 90 ? -1.249 8.633 -7.506 1.00 89.25 90 SER A C 1
ATOM 683 O O . SER A 1 90 ? -1.684 9.745 -7.206 1.00 89.25 90 SER A O 1
ATOM 685 N N . LEU A 1 91 ? 0.030 8.423 -7.802 1.00 87.56 91 LEU A N 1
ATOM 686 C CA . LEU A 1 91 ? 1.045 9.472 -7.900 1.00 87.56 91 LEU A CA 1
ATOM 687 C C . LEU A 1 91 ? 1.113 10.103 -9.301 1.00 87.56 91 LEU A C 1
ATOM 689 O O . LEU A 1 91 ? 1.941 10.977 -9.544 1.00 87.56 91 LEU A O 1
ATOM 693 N N . GLY A 1 92 ? 0.249 9.660 -10.218 1.00 81.69 92 GLY A N 1
ATOM 694 C CA . GLY A 1 92 ? 0.375 9.941 -11.643 1.00 81.69 92 GLY A CA 1
ATOM 695 C C . GLY A 1 92 ? 1.469 9.099 -12.302 1.00 81.69 92 GLY A C 1
ATOM 696 O O . GLY A 1 92 ? 2.322 8.513 -11.635 1.00 81.69 92 GLY A O 1
ATOM 697 N N . LYS A 1 93 ? 1.432 9.021 -13.635 1.00 78.69 93 LYS A N 1
ATOM 698 C CA . LYS A 1 93 ? 2.451 8.291 -14.390 1.00 78.69 93 LYS A CA 1
ATOM 699 C C . LYS A 1 93 ? 3.760 9.064 -14.361 1.00 78.69 93 LYS A C 1
ATOM 701 O O . LYS A 1 93 ? 3.828 10.189 -14.857 1.00 78.69 93 LYS A O 1
ATOM 706 N N . VAL A 1 94 ? 4.799 8.447 -13.816 1.00 70.56 94 VAL A N 1
ATOM 707 C CA . VAL A 1 94 ? 6.166 8.928 -14.012 1.00 70.56 94 VAL A CA 1
ATOM 708 C C . VAL A 1 94 ? 6.663 8.269 -15.289 1.00 70.56 94 VAL A C 1
ATOM 710 O O . VAL A 1 94 ? 6.632 7.046 -15.392 1.00 70.56 94 VAL A O 1
ATOM 713 N N . LYS A 1 95 ? 7.076 9.063 -16.285 1.00 62.06 95 LYS A N 1
ATOM 714 C CA . LYS A 1 95 ? 7.730 8.504 -17.473 1.00 62.06 95 LYS A CA 1
ATOM 715 C C . LYS A 1 95 ? 9.000 7.800 -17.004 1.00 62.06 95 LYS A C 1
ATOM 717 O O . LYS A 1 95 ? 9.941 8.466 -16.582 1.00 62.06 95 LYS A O 1
ATOM 722 N N . GLY A 1 96 ? 8.992 6.473 -17.034 1.00 61.41 96 GLY A N 1
ATOM 723 C CA . GLY A 1 96 ? 10.234 5.725 -17.013 1.00 61.41 96 GLY A CA 1
ATOM 724 C C . GLY A 1 96 ? 11.012 6.007 -18.294 1.00 61.41 96 GLY A C 1
ATOM 725 O O . GLY A 1 96 ? 10.432 6.405 -19.307 1.00 61.41 96 GLY A O 1
ATOM 726 N N . ASP A 1 97 ? 12.303 5.716 -18.252 1.00 59.41 97 ASP A N 1
ATOM 727 C CA . ASP A 1 97 ? 13.134 5.540 -19.441 1.00 59.41 97 ASP A CA 1
ATOM 728 C C . ASP A 1 97 ? 13.622 4.080 -19.502 1.00 59.41 97 ASP A C 1
ATOM 730 O O . ASP A 1 97 ? 14.823 3.832 -19.380 1.00 59.41 97 ASP A O 1
ATOM 734 N N . PRO A 1 98 ? 12.734 3.057 -19.547 1.00 61.91 98 PRO A N 1
ATOM 735 C CA . PRO A 1 98 ? 13.208 1.694 -19.669 1.00 61.91 98 PRO A CA 1
ATOM 736 C C . PRO A 1 98 ? 13.555 1.468 -21.140 1.00 61.91 98 PRO A C 1
ATOM 738 O O . PRO A 1 98 ? 12.672 1.365 -21.988 1.00 61.91 98 PRO A O 1
ATOM 741 N N . SER A 1 99 ? 14.844 1.346 -21.443 1.00 63.66 99 SER A N 1
ATOM 742 C CA . SER A 1 99 ? 15.298 0.750 -22.705 1.00 63.66 99 SER A CA 1
ATOM 743 C C . SER A 1 99 ? 14.987 -0.757 -22.783 1.00 63.66 99 SER A C 1
ATOM 745 O O . SER A 1 99 ? 15.096 -1.351 -23.854 1.00 63.66 99 SER A O 1
ATOM 747 N N . ASP A 1 100 ? 14.562 -1.370 -21.668 1.00 82.44 100 ASP A N 1
ATOM 748 C CA . ASP A 1 100 ? 14.145 -2.770 -21.562 1.00 82.44 100 ASP A CA 1
ATOM 749 C C . ASP A 1 100 ? 12.663 -2.975 -21.942 1.00 82.44 100 ASP A C 1
ATOM 751 O O . ASP A 1 100 ? 11.738 -2.561 -21.233 1.00 82.44 100 ASP A O 1
ATOM 755 N N . LEU A 1 101 ? 12.439 -3.693 -23.048 1.00 86.62 101 LEU A N 1
ATOM 756 C CA . LEU A 1 101 ? 11.112 -4.080 -23.534 1.00 86.62 101 LEU A CA 1
ATOM 757 C C . LEU A 1 101 ? 10.338 -4.952 -22.533 1.00 86.62 101 LEU A C 1
ATOM 759 O O . LEU A 1 101 ? 9.106 -4.868 -22.480 1.00 86.62 101 LEU A O 1
ATOM 763 N N . ALA A 1 102 ? 11.025 -5.773 -21.732 1.00 88.00 102 ALA A N 1
ATOM 764 C CA . ALA A 1 102 ? 10.376 -6.607 -20.727 1.00 88.00 102 ALA A CA 1
ATOM 765 C C . ALA A 1 102 ? 9.784 -5.743 -19.604 1.00 88.00 102 ALA A C 1
ATOM 767 O O . ALA A 1 102 ? 8.620 -5.933 -19.239 1.00 88.00 102 ALA A O 1
ATOM 768 N N . GLN A 1 103 ? 10.519 -4.732 -19.125 1.00 88.81 103 GLN A N 1
ATOM 769 C CA . GLN A 1 103 ? 9.997 -3.777 -18.146 1.00 88.81 103 GLN A CA 1
ATOM 770 C C . GLN A 1 103 ? 8.803 -2.986 -18.685 1.00 88.81 103 GLN A C 1
ATOM 772 O O . GLN A 1 103 ? 7.802 -2.868 -17.984 1.00 88.81 103 GLN A O 1
ATOM 777 N N . ILE A 1 104 ? 8.851 -2.515 -19.938 1.00 89.19 104 ILE A N 1
ATOM 778 C CA . ILE A 1 104 ? 7.708 -1.824 -20.566 1.00 89.19 104 ILE A CA 1
ATOM 779 C C . ILE A 1 104 ? 6.461 -2.721 -20.557 1.00 89.19 104 ILE A C 1
ATOM 781 O O . ILE A 1 104 ? 5.355 -2.267 -20.257 1.00 89.19 104 ILE A O 1
ATOM 785 N N . SER A 1 105 ? 6.635 -4.007 -20.864 1.00 91.25 105 SER A N 1
ATOM 786 C CA . SER A 1 105 ? 5.554 -4.994 -20.851 1.00 91.25 105 SER A CA 1
ATOM 787 C C . SER A 1 105 ? 4.981 -5.203 -19.441 1.00 91.25 105 SER A C 1
ATOM 789 O O . SER A 1 105 ? 3.759 -5.231 -19.268 1.00 91.25 105 SER A O 1
ATOM 791 N N . ARG A 1 106 ? 5.843 -5.281 -18.416 1.00 92.12 106 ARG A N 1
ATOM 792 C CA . ARG A 1 106 ? 5.438 -5.390 -17.003 1.00 92.12 106 ARG A CA 1
ATOM 793 C C . ARG A 1 106 ? 4.690 -4.149 -16.515 1.00 92.12 106 ARG A C 1
ATOM 795 O O . ARG A 1 106 ? 3.619 -4.291 -15.924 1.00 92.12 106 ARG A O 1
ATOM 802 N N . ASP A 1 107 ? 5.213 -2.958 -16.795 1.00 91.62 107 ASP A N 1
ATOM 803 C CA . ASP A 1 107 ? 4.600 -1.676 -16.427 1.00 91.62 107 ASP A CA 1
ATOM 804 C C . ASP A 1 107 ? 3.219 -1.529 -17.077 1.00 91.62 107 ASP A C 1
ATOM 806 O O . ASP A 1 107 ? 2.249 -1.175 -16.409 1.00 91.62 107 ASP A O 1
ATOM 810 N N . ARG A 1 108 ? 3.085 -1.911 -18.355 1.00 91.25 108 ARG A N 1
ATOM 811 C CA . ARG A 1 108 ? 1.789 -1.928 -19.043 1.00 91.25 108 ARG A CA 1
ATOM 812 C C . ARG A 1 108 ? 0.787 -2.863 -18.364 1.00 91.25 108 ARG A C 1
ATOM 814 O O . ARG A 1 108 ? -0.345 -2.449 -18.122 1.00 91.25 108 ARG A O 1
ATOM 821 N N . ARG A 1 109 ? 1.184 -4.101 -18.046 1.00 92.75 109 ARG A N 1
ATOM 822 C CA . ARG A 1 109 ? 0.312 -5.050 -17.328 1.00 92.75 109 ARG A CA 1
ATOM 823 C C . ARG A 1 109 ? -0.112 -4.502 -15.968 1.00 92.75 109 ARG A C 1
ATOM 825 O O . ARG A 1 109 ? -1.253 -4.693 -15.558 1.00 92.75 109 ARG A O 1
ATOM 832 N N . PHE A 1 110 ? 0.794 -3.823 -15.269 1.00 92.88 110 PHE A N 1
ATOM 833 C CA . PHE A 1 110 ? 0.481 -3.211 -13.985 1.00 92.88 110 PHE A CA 1
ATOM 834 C C . PHE A 1 110 ? -0.488 -2.035 -14.131 1.00 92.88 110 PHE A C 1
ATOM 836 O O . PHE A 1 110 ? -1.477 -1.979 -13.410 1.00 92.88 110 PHE A O 1
ATOM 843 N N . ASP A 1 111 ? -0.279 -1.146 -15.102 1.00 89.81 111 ASP A N 1
ATOM 844 C CA . ASP A 1 111 ? -1.214 -0.064 -15.428 1.00 89.81 111 ASP A CA 1
ATOM 845 C C . ASP A 1 111 ? -2.618 -0.592 -15.770 1.00 89.81 111 ASP A C 1
ATOM 847 O O . ASP A 1 111 ? -3.624 -0.054 -15.296 1.00 89.81 111 ASP A O 1
ATOM 851 N N . GLU A 1 112 ? -2.697 -1.659 -16.571 1.00 90.56 112 GLU A N 1
ATOM 852 C CA . GLU A 1 112 ? -3.954 -2.335 -16.897 1.00 90.56 112 GLU A CA 1
ATOM 853 C C . GLU A 1 112 ? -4.618 -2.865 -15.617 1.00 90.56 112 GLU A C 1
ATOM 855 O O . GLU A 1 112 ? -5.775 -2.531 -15.345 1.00 90.56 112 GLU A O 1
ATOM 860 N N . PHE A 1 113 ? -3.872 -3.573 -14.763 1.00 90.81 113 PHE A N 1
ATOM 861 C CA . PHE A 1 113 ? -4.371 -4.052 -13.475 1.00 90.81 113 PHE A CA 1
ATOM 862 C C . PHE A 1 113 ? -4.895 -2.905 -12.598 1.00 90.81 113 PHE A C 1
ATOM 864 O O . PHE A 1 113 ? -6.052 -2.930 -12.180 1.00 90.81 113 PHE A O 1
ATOM 871 N N . LEU A 1 114 ? -4.119 -1.835 -12.415 1.00 88.31 114 LEU A N 1
ATOM 872 C CA . LEU A 1 114 ? -4.512 -0.642 -11.659 1.00 88.31 114 LEU A CA 1
ATOM 873 C C . LEU A 1 114 ? -5.799 0.011 -12.181 1.00 88.31 114 LEU A C 1
ATOM 875 O O . LEU A 1 114 ? -6.575 0.565 -11.395 1.00 88.31 114 LEU A O 1
ATOM 879 N N . SER A 1 115 ? -6.022 -0.031 -13.497 1.00 83.69 115 SER A N 1
ATOM 880 C CA . SER A 1 115 ? -7.193 0.572 -14.137 1.00 83.69 115 SER A CA 1
ATOM 881 C C . SER A 1 115 ? -8.485 -0.213 -13.893 1.00 83.69 115 SER A C 1
ATOM 883 O O . SER A 1 115 ? -9.536 0.408 -13.745 1.00 83.69 115 SER A O 1
ATOM 885 N N . THR A 1 116 ? -8.393 -1.545 -13.801 1.00 79.31 116 THR A N 1
ATOM 886 C CA . THR A 1 11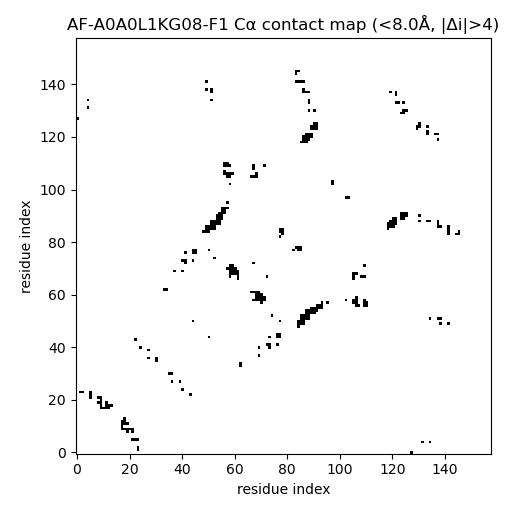6 ? -9.546 -2.453 -13.645 1.00 79.31 116 THR A CA 1
ATOM 887 C C . THR A 1 116 ? -10.125 -2.478 -12.235 1.00 79.31 116 THR A C 1
ATOM 889 O O . THR A 1 116 ? -11.295 -2.804 -12.049 1.00 79.31 116 THR A O 1
ATOM 892 N N . GLN A 1 117 ? -9.320 -2.133 -11.235 1.00 70.31 117 GLN A N 1
ATOM 893 C CA . GLN A 1 117 ? -9.702 -2.255 -9.836 1.00 70.31 117 GLN A CA 1
ATOM 894 C C . GLN A 1 117 ? -10.308 -0.952 -9.301 1.00 70.31 117 GLN A C 1
ATOM 896 O O . GLN A 1 117 ? -9.787 0.147 -9.524 1.00 70.31 117 GLN A O 1
ATOM 901 N N . ASN A 1 118 ? -11.392 -1.075 -8.531 1.00 68.12 118 ASN A N 1
ATOM 902 C CA . ASN A 1 118 ? -12.047 0.053 -7.869 1.00 68.12 118 ASN A CA 1
ATOM 903 C C . ASN A 1 118 ? -11.340 0.396 -6.548 1.00 68.12 118 ASN A C 1
ATOM 905 O O . ASN A 1 118 ? -11.874 0.197 -5.457 1.00 68.12 118 ASN A O 1
ATOM 909 N N . PHE A 1 119 ? -10.091 0.846 -6.641 1.00 68.19 119 PHE A N 1
ATOM 910 C CA . PHE A 1 119 ? -9.343 1.274 -5.467 1.00 68.19 119 PHE A CA 1
ATOM 911 C C . PHE A 1 119 ? -9.805 2.653 -4.986 1.00 68.19 119 PHE A C 1
ATOM 913 O O . PHE A 1 119 ? -10.182 3.510 -5.789 1.00 68.19 119 PHE A O 1
ATOM 920 N N . PHE A 1 120 ? -9.675 2.915 -3.680 1.00 64.81 120 PHE A N 1
ATOM 921 C CA . PHE A 1 120 ? -9.571 4.295 -3.199 1.00 64.81 120 PHE A CA 1
ATOM 922 C C . PHE A 1 120 ? -8.479 4.985 -4.023 1.00 64.81 120 PHE A C 1
ATOM 924 O O . PHE A 1 120 ? -7.416 4.400 -4.194 1.00 64.81 120 PHE A O 1
ATOM 931 N N . ARG A 1 121 ? -8.747 6.161 -4.599 1.00 64.94 121 ARG A N 1
ATOM 932 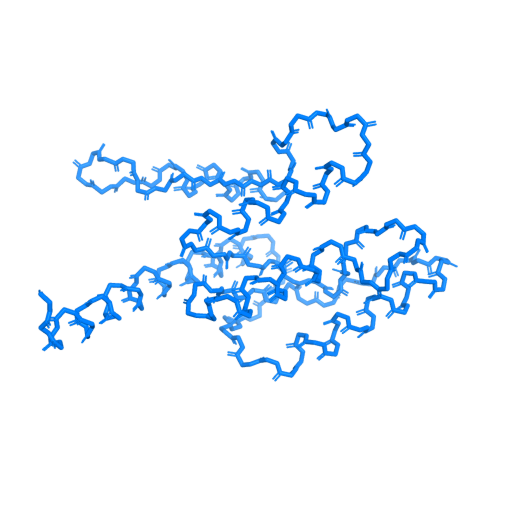C CA . ARG A 1 121 ? -7.765 6.888 -5.429 1.00 64.94 121 ARG A CA 1
ATOM 933 C C . ARG A 1 121 ? -7.386 8.259 -4.872 1.00 64.94 121 ARG A C 1
ATOM 935 O O . ARG A 1 121 ? -6.480 8.886 -5.416 1.00 64.94 121 ARG A O 1
ATOM 942 N N . GLY A 1 122 ? -8.016 8.700 -3.780 1.00 66.12 122 GLY A N 1
ATOM 943 C CA . GLY A 1 122 ? -7.837 10.048 -3.238 1.00 66.12 122 GLY A CA 1
ATOM 944 C C . GLY A 1 122 ? -8.001 11.147 -4.302 1.00 66.12 122 GLY A C 1
ATOM 945 O O . GLY A 1 122 ? -8.529 10.925 -5.392 1.00 66.12 122 GLY A O 1
ATOM 946 N N . GLY A 1 123 ? -7.544 12.359 -3.988 1.00 72.00 123 GLY A N 1
ATOM 947 C CA . GLY A 1 123 ? -7.349 13.422 -4.981 1.00 72.00 123 GLY A CA 1
ATOM 948 C C . GLY A 1 123 ? -6.026 13.303 -5.756 1.00 72.00 123 GLY A C 1
ATOM 949 O O . GLY A 1 123 ? -5.129 12.554 -5.376 1.00 72.00 123 GLY A O 1
ATOM 950 N N . SER A 1 124 ? -5.854 14.106 -6.811 1.00 77.62 124 SER A N 1
ATOM 951 C CA . SER A 1 124 ? -4.613 14.129 -7.603 1.00 77.62 124 SER A CA 1
ATOM 952 C C . SER A 1 124 ? -3.380 14.490 -6.762 1.00 77.62 124 SER A C 1
ATOM 954 O O . SER A 1 124 ? -3.448 15.422 -5.957 1.00 77.62 124 SER A O 1
ATOM 956 N N . VAL A 1 125 ? -2.248 13.830 -7.017 1.00 85.19 125 VAL A N 1
ATOM 957 C CA . VAL A 1 125 ? -0.947 14.131 -6.403 1.00 85.19 125 VAL A CA 1
ATOM 958 C C . VAL A 1 125 ? -0.039 14.823 -7.417 1.00 85.19 125 VAL A C 1
ATOM 960 O O . VAL A 1 125 ? 0.221 14.287 -8.487 1.00 85.19 125 VAL A O 1
ATOM 963 N N . ARG A 1 126 ? 0.461 16.018 -7.083 1.00 84.31 126 ARG A N 1
ATOM 964 C CA . ARG A 1 126 ? 1.405 16.787 -7.920 1.00 84.31 126 ARG A CA 1
ATOM 965 C C . ARG A 1 126 ? 2.775 16.982 -7.280 1.00 84.31 126 ARG A C 1
ATOM 967 O O . ARG A 1 126 ? 3.711 17.407 -7.946 1.00 84.31 126 ARG A O 1
ATOM 974 N N . ASN A 1 127 ? 2.890 16.738 -5.978 1.00 87.69 127 ASN A N 1
ATOM 975 C CA . ASN A 1 127 ? 4.127 16.906 -5.225 1.00 87.69 127 ASN A CA 1
ATOM 976 C C . ASN A 1 127 ? 4.140 16.010 -3.978 1.00 87.69 127 ASN A C 1
ATOM 978 O O . ASN A 1 127 ? 3.129 15.421 -3.596 1.00 87.69 127 ASN A O 1
ATOM 982 N N . VAL A 1 128 ? 5.298 15.944 -3.317 1.00 87.75 128 VAL A N 1
ATOM 983 C CA . VAL A 1 128 ? 5.517 15.107 -2.126 1.00 87.75 128 VAL A CA 1
ATOM 984 C C . VAL A 1 128 ? 4.581 15.473 -0.970 1.00 87.75 128 VAL A C 1
ATOM 986 O O . VAL A 1 128 ? 4.130 14.582 -0.256 1.00 87.75 128 VAL A O 1
ATOM 989 N N . LYS A 1 129 ? 4.260 16.760 -0.781 1.00 90.69 129 LYS A N 1
ATOM 990 C CA . LYS A 1 129 ? 3.340 17.195 0.281 1.00 90.69 129 LYS A CA 1
ATOM 991 C C . LYS A 1 129 ? 1.949 16.593 0.065 1.00 90.69 129 LYS A C 1
ATOM 993 O O . LYS A 1 129 ? 1.414 15.967 0.973 1.00 90.69 129 LYS A O 1
ATOM 998 N N . GLN A 1 130 ? 1.428 16.694 -1.156 1.00 90.44 130 GLN A N 1
ATOM 999 C CA . GLN A 1 130 ? 0.144 16.094 -1.522 1.00 90.44 130 GLN A CA 1
ATOM 1000 C C . GLN A 1 130 ? 0.179 14.567 -1.426 1.00 90.44 130 GLN A C 1
ATOM 1002 O O . GLN A 1 130 ? -0.790 13.973 -0.973 1.00 90.44 130 GLN A O 1
ATOM 1007 N N . ALA A 1 131 ? 1.293 13.919 -1.783 1.00 90.12 131 ALA A N 1
ATOM 1008 C CA . ALA A 1 131 ? 1.434 12.471 -1.617 1.00 90.12 131 ALA A CA 1
ATOM 1009 C C . ALA A 1 131 ? 1.265 12.056 -0.145 1.00 90.12 131 ALA A C 1
ATOM 1011 O O . ALA A 1 131 ? 0.517 11.130 0.155 1.00 90.12 131 ALA A O 1
ATOM 1012 N N . LYS A 1 132 ? 1.907 12.783 0.780 1.00 92.88 132 LYS A N 1
ATOM 1013 C CA . LYS A 1 132 ? 1.768 12.555 2.227 1.00 92.88 132 LYS A CA 1
ATOM 1014 C C . LYS A 1 132 ? 0.341 12.803 2.720 1.00 92.88 132 LYS A C 1
ATOM 1016 O O . LYS A 1 132 ? -0.170 12.022 3.511 1.00 92.88 132 LYS A O 1
ATOM 1021 N N . GLU A 1 133 ? -0.313 13.866 2.253 1.00 92.94 133 GLU A N 1
ATOM 1022 C CA . GLU A 1 133 ? -1.721 14.151 2.578 1.00 92.94 133 GLU A CA 1
ATOM 1023 C C . GLU A 1 133 ? -2.642 13.007 2.134 1.00 92.94 133 GLU A C 1
ATOM 1025 O O . GLU A 1 133 ? -3.416 12.496 2.939 1.00 92.94 133 GLU A O 1
ATOM 1030 N N . ARG A 1 134 ? -2.494 12.533 0.891 1.00 92.94 134 ARG A N 1
ATOM 1031 C CA . ARG A 1 134 ? -3.283 11.410 0.362 1.00 92.94 134 ARG A CA 1
ATOM 1032 C C . ARG A 1 134 ? -3.049 10.110 1.121 1.00 92.94 134 ARG A C 1
ATOM 1034 O O . ARG A 1 134 ? -3.987 9.345 1.314 1.00 92.94 134 ARG A O 1
ATOM 1041 N N . VAL A 1 135 ? -1.821 9.868 1.572 1.00 94.50 135 VAL A N 1
ATOM 1042 C CA . VAL A 1 135 ? -1.506 8.719 2.427 1.00 94.50 135 VAL A CA 1
ATOM 1043 C C . VAL A 1 135 ? -2.236 8.79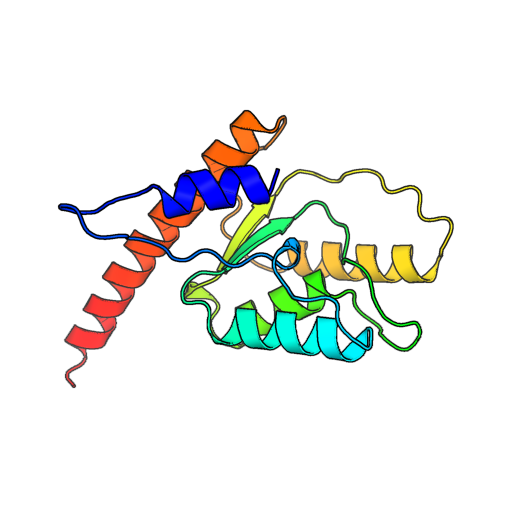9 3.764 1.00 94.50 135 VAL A C 1
ATOM 1045 O O . VAL A 1 135 ? -2.825 7.805 4.181 1.00 94.50 135 VAL A O 1
ATOM 1048 N N . ARG A 1 136 ? -2.256 9.967 4.418 1.00 93.81 136 ARG A N 1
ATOM 1049 C CA . ARG A 1 136 ? -3.000 10.142 5.676 1.00 93.81 136 ARG A CA 1
ATOM 1050 C C . ARG A 1 136 ? -4.493 9.909 5.482 1.00 93.81 136 ARG A C 1
ATOM 1052 O O . ARG A 1 136 ? -5.103 9.196 6.268 1.00 93.81 136 ARG A O 1
ATOM 1059 N N . GLU A 1 137 ? -5.073 10.475 4.427 1.00 93.88 137 GLU A N 1
ATOM 1060 C CA . GLU A 1 137 ? -6.487 10.269 4.095 1.00 93.88 137 GLU A CA 1
ATOM 1061 C C . GLU A 1 137 ? -6.805 8.788 3.862 1.00 93.88 137 GLU A C 1
ATOM 1063 O O . GLU A 1 137 ? -7.775 8.275 4.416 1.00 93.88 137 GLU A O 1
ATOM 1068 N N . ALA A 1 138 ? -5.959 8.094 3.096 1.00 94.19 138 ALA A N 1
ATOM 1069 C CA . ALA A 1 138 ? -6.085 6.663 2.848 1.00 94.19 138 ALA A CA 1
ATOM 1070 C C . ALA A 1 138 ? -6.000 5.841 4.142 1.00 94.19 138 ALA A C 1
ATOM 1072 O O . ALA A 1 138 ? -6.799 4.929 4.340 1.00 94.19 138 ALA A O 1
ATOM 1073 N N . LEU A 1 139 ? -5.067 6.173 5.037 1.00 95.31 139 LEU A N 1
ATOM 1074 C CA . LEU A 1 139 ? -4.913 5.479 6.313 1.00 95.31 139 LEU A CA 1
ATOM 1075 C C . LEU A 1 139 ? -6.114 5.709 7.237 1.00 95.31 139 LEU A C 1
ATOM 1077 O O . LEU A 1 139 ? -6.643 4.756 7.803 1.00 95.31 139 LEU A O 1
ATOM 1081 N N . VAL A 1 140 ? -6.593 6.951 7.348 1.00 94.62 140 VAL A N 1
ATOM 1082 C CA . VAL A 1 140 ? -7.799 7.276 8.125 1.00 94.62 140 VAL A CA 1
ATOM 1083 C C . VAL A 1 140 ? -9.014 6.526 7.580 1.00 94.62 140 VAL A C 1
ATOM 1085 O O . VAL A 1 140 ? -9.798 5.983 8.359 1.00 94.62 140 VAL A O 1
ATOM 1088 N N . ASP A 1 141 ? -9.176 6.474 6.256 1.00 94.31 141 ASP A N 1
ATOM 1089 C CA . ASP A 1 141 ? -10.244 5.701 5.624 1.00 94.31 141 ASP A CA 1
ATOM 1090 C C . ASP A 1 141 ? -10.120 4.200 5.922 1.00 94.31 141 ASP A C 1
ATOM 1092 O O . ASP A 1 141 ? -11.121 3.563 6.259 1.00 94.31 141 ASP A O 1
ATOM 1096 N N . ALA A 1 142 ? -8.908 3.640 5.854 1.00 94.94 142 ALA A N 1
ATOM 1097 C CA . ALA A 1 142 ? -8.651 2.241 6.181 1.00 94.94 142 ALA A CA 1
ATOM 1098 C C . ALA A 1 142 ? -9.022 1.920 7.632 1.00 94.94 142 ALA A C 1
ATOM 1100 O O . ALA A 1 142 ? -9.810 1.004 7.858 1.00 94.94 142 ALA A O 1
ATOM 1101 N N . VAL A 1 143 ? -8.552 2.714 8.599 1.00 95.69 143 VAL A N 1
ATOM 1102 C CA . VAL A 1 143 ? -8.869 2.531 10.026 1.00 95.69 143 VAL A CA 1
ATOM 1103 C C . VAL A 1 143 ? -10.378 2.593 10.268 1.00 95.69 143 VAL A C 1
ATOM 1105 O O . VAL A 1 143 ? -10.943 1.693 10.890 1.00 95.69 143 VAL A O 1
ATOM 1108 N N . LYS A 1 144 ? -11.063 3.613 9.733 1.00 95.00 144 LYS A N 1
ATOM 1109 C CA . LYS A 1 144 ? -12.524 3.747 9.875 1.00 95.00 144 LYS A CA 1
ATOM 1110 C C . LYS A 1 144 ? -13.266 2.572 9.245 1.00 95.00 144 LYS A C 1
ATOM 1112 O O . LYS A 1 144 ? -14.160 1.998 9.864 1.00 95.00 144 LYS A O 1
ATOM 1117 N N . SER A 1 145 ? -12.892 2.208 8.022 1.00 93.88 145 SER A N 1
ATOM 1118 C CA . SER A 1 145 ? -13.530 1.124 7.279 1.00 93.88 145 SER A CA 1
ATOM 1119 C C . SER A 1 145 ? -13.353 -0.213 7.987 1.00 93.88 145 SER A C 1
ATOM 1121 O O . SER A 1 145 ? -14.328 -0.941 8.154 1.00 93.88 145 SER A O 1
ATOM 1123 N N . LEU A 1 146 ? -12.141 -0.526 8.447 1.00 94.44 146 LEU A N 1
ATOM 1124 C CA . LEU A 1 146 ? -11.849 -1.769 9.156 1.00 94.44 146 LEU A CA 1
ATOM 1125 C C . LEU A 1 146 ? -12.558 -1.826 10.514 1.00 94.44 146 LEU A C 1
ATOM 1127 O O . LEU A 1 146 ? -13.140 -2.859 10.833 1.00 94.44 146 LEU A O 1
ATOM 1131 N N . ALA A 1 147 ? -12.630 -0.719 11.260 1.00 94.88 147 ALA A N 1
ATOM 1132 C CA . ALA A 1 147 ? -13.414 -0.656 12.494 1.00 94.88 147 ALA A CA 1
ATOM 1133 C C . ALA A 1 147 ? -14.914 -0.909 12.239 1.00 94.88 147 ALA A C 1
ATOM 1135 O O . ALA A 1 147 ? -15.552 -1.700 12.939 1.00 94.88 147 ALA A O 1
ATOM 1136 N N . HIS A 1 148 ? -15.488 -0.294 11.200 1.00 94.19 148 HIS A N 1
ATOM 1137 C CA . HIS A 1 148 ? -16.882 -0.530 10.812 1.00 94.19 148 HIS A CA 1
ATOM 1138 C C . HIS A 1 148 ? -17.133 -1.968 10.342 1.00 94.19 148 HIS A C 1
ATOM 1140 O O . HIS A 1 148 ? -18.153 -2.561 10.702 1.00 94.19 148 HIS A O 1
ATOM 1146 N N . LEU A 1 149 ? -16.210 -2.541 9.566 1.00 91.75 149 LEU A N 1
ATOM 1147 C CA . LEU A 1 149 ? -16.264 -3.942 9.150 1.00 91.75 149 LEU A CA 1
ATOM 1148 C C . LEU A 1 149 ? -16.193 -4.874 10.363 1.00 91.75 149 LEU A C 1
ATOM 1150 O O . LEU A 1 149 ? -17.003 -5.793 10.451 1.00 91.75 149 LEU A O 1
ATOM 1154 N N . GLY A 1 150 ? -15.315 -4.592 11.326 1.00 92.19 150 GLY A N 1
ATOM 1155 C CA . GLY A 1 150 ? -15.217 -5.329 12.584 1.00 92.19 150 GLY A CA 1
ATOM 1156 C C . GLY A 1 150 ? -16.542 -5.350 13.349 1.00 92.19 150 GLY A C 1
ATOM 1157 O O . GLY A 1 150 ? -17.025 -6.420 13.708 1.00 92.19 150 GLY A O 1
ATOM 1158 N N . VAL A 1 151 ? -17.206 -4.197 13.504 1.00 93.12 151 VAL A N 1
ATOM 1159 C CA . VAL A 1 151 ? -18.548 -4.127 14.118 1.00 93.12 151 VAL A CA 1
ATOM 1160 C C . VAL A 1 151 ? -19.577 -4.929 13.318 1.00 93.12 151 VAL A C 1
ATOM 1162 O O . VAL A 1 151 ? -20.429 -5.601 13.900 1.00 93.12 151 VAL A O 1
ATOM 1165 N N . ARG A 1 152 ? -19.524 -4.871 11.983 1.00 91.69 152 ARG A N 1
ATOM 1166 C CA . ARG A 1 152 ? -20.439 -5.632 11.123 1.00 91.69 152 ARG A CA 1
ATOM 1167 C C . ARG A 1 152 ? -20.267 -7.138 11.306 1.00 91.69 152 ARG A C 1
ATOM 1169 O O . ARG A 1 152 ? -21.274 -7.839 11.348 1.00 91.69 152 ARG A O 1
ATOM 1176 N N . GLU A 1 153 ? -19.036 -7.626 11.411 1.00 91.12 153 GLU A N 1
ATOM 1177 C CA . GLU A 1 153 ? -18.774 -9.044 11.667 1.00 91.12 153 GLU A CA 1
ATOM 1178 C C . GLU A 1 153 ? -19.138 -9.436 13.109 1.00 91.12 153 GLU A C 1
ATOM 1180 O O . GLU A 1 153 ? -19.781 -10.463 13.299 1.00 91.12 153 GLU A O 1
ATOM 1185 N N . ALA A 1 154 ? -18.870 -8.587 14.108 1.00 90.94 154 ALA A N 1
ATOM 1186 C CA . ALA A 1 154 ? -19.275 -8.827 15.499 1.00 90.94 154 ALA A CA 1
ATOM 1187 C C . ALA A 1 154 ? -20.804 -8.946 15.665 1.00 90.94 154 ALA A C 1
ATOM 1189 O O . ALA A 1 154 ? -21.291 -9.798 16.404 1.00 90.94 154 ALA A O 1
ATOM 1190 N N . ARG A 1 155 ? -21.590 -8.150 14.921 1.00 90.75 155 ARG A N 1
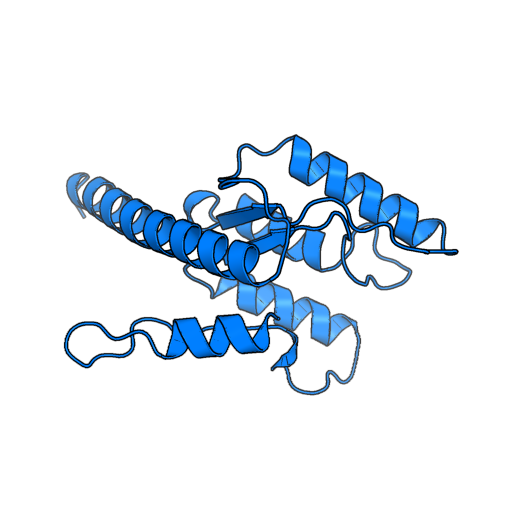ATOM 1191 C CA . ARG A 1 155 ? -23.066 -8.241 14.908 1.00 90.75 155 ARG A CA 1
ATOM 1192 C C . ARG A 1 155 ? -23.599 -9.586 14.415 1.00 90.75 155 ARG A C 1
ATOM 1194 O O . ARG A 1 155 ? -24.741 -9.912 14.719 1.00 90.75 155 ARG A O 1
ATOM 1201 N N . LYS A 1 156 ? -22.816 -10.348 13.646 1.00 89.69 156 LYS A N 1
ATOM 1202 C CA . LYS A 1 156 ? -23.228 -11.670 13.150 1.00 89.69 156 LYS A CA 1
ATOM 1203 C C . LYS A 1 156 ? -23.133 -12.764 14.216 1.00 89.69 156 LYS A C 1
ATOM 1205 O O . LYS A 1 156 ? -23.558 -13.877 13.936 1.00 89.69 156 LYS A O 1
ATOM 1210 N N . GLY A 1 157 ? -22.633 -12.444 15.412 1.00 66.50 157 GLY A N 1
ATOM 1211 C CA . GLY A 1 157 ? -22.583 -13.368 16.537 1.00 66.50 157 GLY A CA 1
ATOM 1212 C C . GLY A 1 157 ? -21.519 -14.442 16.342 1.00 66.50 157 GLY A C 1
ATOM 1213 O O . GLY A 1 157 ? -21.787 -15.520 15.816 1.00 66.50 157 GLY A O 1
ATOM 1214 N N . LYS A 1 158 ? -20.311 -14.140 16.802 1.00 53.44 158 LYS A N 1
ATOM 1215 C CA . LYS A 1 158 ? -19.439 -15.139 17.413 1.00 53.44 158 LYS A CA 1
ATOM 1216 C C . LYS A 1 158 ? -19.252 -14.740 18.864 1.00 53.44 158 LYS A C 1
ATOM 1218 O O . LYS A 1 158 ? -19.023 -13.529 19.082 1.00 53.44 158 LYS A O 1
#

Nearest PDB structures (foldseek):
  3fni-assembly1_A  TM=5.247E-01  e=3.060E+00  Nostoc sp. PCC 7120 = FACHB-418
  6ohr-assembly6_F  TM=4.714E-01  e=7.137E+00  Homo sapiens
  5wly-assembly1_A  TM=3.939E-01  e=3.898E+00  Escherichia coli
  7uek-assembly1_A  TM=3.309E-01  e=8.055E+00  synthetic construct
  2ia5-assembly3_I  TM=3.900E-01  e=7.582E+00  Tequatrovirus T4

Foldseek 3Di:
DVVVLQVVQQPDDDPNHRPDDDDDLVPDDPDPDPVSSLVVLLVCLVPDQAAEAEDQLFQADDPPPDQAHSSLVSVCSNCVVPVLRYAYEHQYHDDDPPPDPSRVSRSVVSVVVVVPDPHHHADYHDDPVVSSVSRVVRVVCSVVSVVVVVVVVVVVPD

Secondary structure (DSSP, 8-state):
-HHHHHHHHHT-EETTEE------GGGSPPPSSHHHHHHHHHHHHHH-SSEEEEESS------TT-SS-HHHHHHHHHHHH-GGGEEEEE----------HHHHHHHHHHHHHHHHS-----S---SHHHHHHHHHHHHHHHHHHHHHHHHHHHTT--

Radius of gyration: 16.6 Å; Cα contacts (8 Å, |Δi|>4): 175; chains: 1; bounding box: 44×32×48 Å